Protein AF-A0AAW1VSM5-F1 (afdb_monomer_lite)

Organism: Rubus argutus (NCBI:txid59490)

Secondary structure (DSSP, 8-state):
--------EEEEE--TT--HHHHHHHHHHHHHHT-EEEEEESSHHHHHHHHHHGGGSSSPPEEEE----------

Structure (mmCIF, N/CA/C/O backbone):
data_AF-A0AAW1VSM5-F1
#
_entry.id   AF-A0AAW1VSM5-F1
#
loop_
_atom_site.group_PDB
_atom_site.id
_atom_site.type_symbol
_atom_site.label_atom_id
_atom_site.label_alt_id
_atom_site.label_comp_id
_atom_site.label_asym_id
_atom_site.label_entity_id
_atom_site.label_seq_id
_atom_site.pdb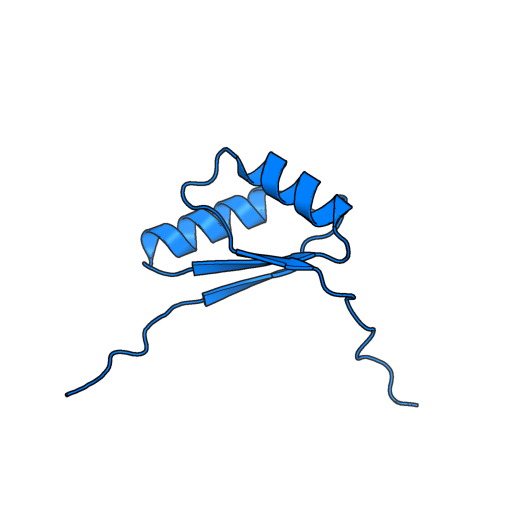x_PDB_ins_code
_atom_site.Cartn_x
_atom_site.Cartn_y
_atom_site.Cartn_z
_atom_site.occupancy
_atom_site.B_iso_or_equiv
_atom_site.auth_seq_id
_atom_site.auth_comp_id
_atom_site.auth_asym_id
_atom_site.auth_atom_id
_atom_site.pdbx_PDB_model_num
ATOM 1 N N . MET A 1 1 ? -18.296 -8.826 24.700 1.00 35.94 1 MET A N 1
ATOM 2 C CA . MET A 1 1 ? -17.041 -8.210 24.222 1.00 35.94 1 MET A CA 1
ATOM 3 C C . MET A 1 1 ? -16.958 -8.450 22.726 1.00 35.94 1 MET A C 1
ATOM 5 O O . MET A 1 1 ? -16.872 -9.603 22.335 1.00 35.94 1 MET A O 1
ATOM 9 N N . ALA A 1 2 ? -17.077 -7.415 21.897 1.00 46.09 2 ALA A N 1
ATOM 10 C CA . ALA A 1 2 ? -16.806 -7.532 20.467 1.00 46.09 2 ALA A CA 1
ATOM 11 C C . ALA A 1 2 ? -15.365 -7.062 20.256 1.00 46.09 2 ALA A C 1
ATOM 13 O O . ALA A 1 2 ? -15.081 -5.874 20.394 1.00 46.09 2 ALA A O 1
ATOM 14 N N . ALA A 1 3 ? -14.444 -7.991 20.008 1.00 48.00 3 ALA A N 1
ATOM 15 C CA . ALA A 1 3 ? -13.130 -7.634 19.494 1.00 48.00 3 ALA A CA 1
ATOM 16 C C . ALA A 1 3 ? -13.361 -7.110 18.071 1.00 48.00 3 ALA A C 1
ATOM 18 O O . ALA A 1 3 ? -13.654 -7.885 17.164 1.00 48.00 3 ALA A O 1
ATOM 19 N N . GLY A 1 4 ? -13.381 -5.788 17.905 1.00 42.41 4 GLY A N 1
ATOM 20 C CA . GLY A 1 4 ? -13.673 -5.149 16.628 1.00 42.41 4 GLY A CA 1
ATOM 21 C C . GLY A 1 4 ? -12.604 -5.484 15.592 1.00 42.41 4 GLY A C 1
ATOM 22 O O . GLY A 1 4 ? -11.580 -4.813 15.524 1.00 42.41 4 GLY A O 1
ATOM 23 N N . TRP A 1 5 ? -12.848 -6.502 14.767 1.00 50.16 5 TRP A N 1
ATOM 24 C CA . TRP A 1 5 ? -12.120 -6.728 13.520 1.00 50.16 5 TRP A CA 1
ATOM 25 C C . TRP A 1 5 ? -12.578 -5.671 12.512 1.00 50.16 5 TRP A C 1
ATOM 27 O O . TRP A 1 5 ? -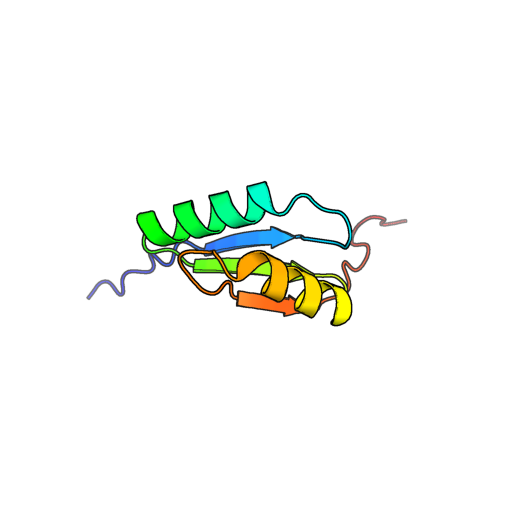13.508 -5.884 11.742 1.00 50.16 5 TRP A O 1
ATOM 37 N N . ASN A 1 6 ? -11.981 -4.484 12.556 1.00 53.09 6 ASN A N 1
ATOM 38 C CA . ASN A 1 6 ? -12.182 -3.461 11.527 1.00 53.09 6 ASN A CA 1
ATOM 39 C C . ASN A 1 6 ? -10.834 -2.930 11.033 1.00 53.09 6 ASN A C 1
ATOM 41 O O . ASN A 1 6 ? -10.664 -1.745 10.767 1.00 53.09 6 ASN A O 1
ATOM 45 N N . THR A 1 7 ? -9.840 -3.813 10.933 1.00 60.12 7 THR A N 1
ATOM 46 C CA . THR A 1 7 ? -8.589 -3.497 10.246 1.00 60.12 7 THR A CA 1
ATOM 47 C C . THR A 1 7 ? -8.856 -3.501 8.748 1.00 60.12 7 THR A C 1
ATOM 49 O O . THR A 1 7 ? -8.742 -4.535 8.094 1.00 60.12 7 THR A O 1
ATOM 52 N N . LYS A 1 8 ? -9.255 -2.343 8.212 1.00 80.88 8 LYS A N 1
ATOM 53 C CA . LYS A 1 8 ? -9.301 -2.099 6.768 1.00 80.88 8 LYS A CA 1
ATOM 54 C C . LYS A 1 8 ? -7.878 -2.198 6.227 1.00 80.88 8 LYS A C 1
ATOM 56 O O . LYS A 1 8 ? -7.041 -1.357 6.536 1.00 80.88 8 LYS A O 1
ATOM 61 N N . LEU A 1 9 ? -7.597 -3.254 5.478 1.00 86.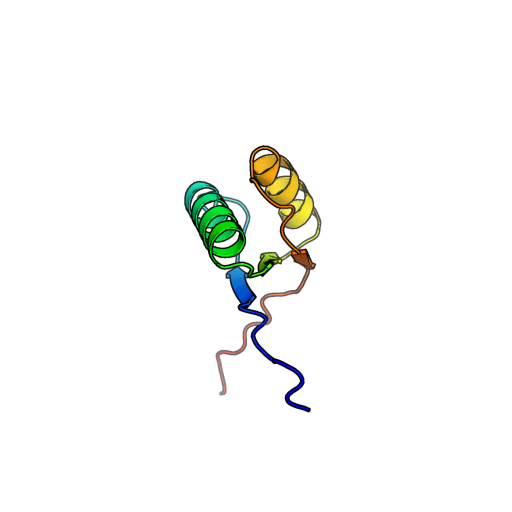50 9 LEU A N 1
ATOM 62 C CA . LEU A 1 9 ? -6.328 -3.441 4.789 1.00 86.50 9 LEU A CA 1
ATOM 63 C C . LEU A 1 9 ? -6.545 -3.130 3.309 1.00 86.50 9 LEU A C 1
ATOM 65 O O . LEU A 1 9 ? -7.433 -3.710 2.686 1.00 86.50 9 LEU A O 1
ATOM 69 N N . ILE A 1 10 ? -5.754 -2.211 2.770 1.00 90.88 10 ILE A N 1
ATOM 70 C CA . ILE A 1 10 ? -5.666 -1.938 1.337 1.00 90.88 10 ILE A CA 1
ATOM 71 C C . ILE A 1 10 ? -4.407 -2.643 0.844 1.00 90.88 10 ILE A C 1
ATOM 73 O O . ILE A 1 10 ? -3.323 -2.361 1.353 1.00 90.88 10 ILE A O 1
ATOM 77 N N . VAL A 1 11 ? -4.566 -3.574 -0.096 1.00 91.62 11 VAL A N 1
ATOM 78 C CA . VAL A 1 11 ? -3.461 -4.332 -0.694 1.00 91.62 11 VAL A CA 1
ATOM 79 C C . VAL A 1 11 ? -3.306 -3.908 -2.146 1.00 91.62 11 VAL A C 1
ATOM 81 O O . VAL A 1 11 ? -4.291 -3.890 -2.882 1.00 91.62 11 VAL A O 1
ATOM 84 N N . GLU A 1 12 ? -2.081 -3.600 -2.551 1.00 93.00 12 GLU A N 1
ATOM 85 C CA . GLU A 1 12 ? -1.714 -3.393 -3.949 1.00 93.00 12 GLU A CA 1
ATOM 86 C C . GLU A 1 12 ? -0.468 -4.201 -4.323 1.00 93.00 12 GLU A C 1
ATOM 88 O O . GLU A 1 12 ? 0.265 -4.696 -3.463 1.00 93.00 12 GLU A O 1
ATOM 93 N N . THR A 1 13 ? -0.225 -4.310 -5.624 1.00 92.81 13 THR A N 1
ATOM 94 C CA . THR A 1 13 ? 1.029 -4.800 -6.195 1.00 92.81 13 THR A CA 1
ATOM 95 C C . THR A 1 13 ? 1.708 -3.646 -6.916 1.00 92.81 13 THR A C 1
ATOM 97 O O . THR A 1 13 ? 1.036 -2.921 -7.650 1.00 92.81 13 THR A O 1
ATOM 100 N N . TRP A 1 14 ? 3.018 -3.502 -6.751 1.00 93.81 14 TRP A N 1
ATOM 101 C CA . TRP A 1 14 ? 3.809 -2.495 -7.451 1.00 93.81 14 TRP A CA 1
ATOM 102 C C . TRP A 1 14 ? 5.083 -3.128 -8.002 1.00 93.81 14 TRP A C 1
ATOM 104 O O . TRP A 1 14 ? 5.744 -3.932 -7.344 1.00 93.81 14 TRP A O 1
ATOM 114 N N . SER A 1 15 ? 5.444 -2.751 -9.215 1.00 88.31 15 SER A N 1
ATOM 115 C CA . SER A 1 15 ? 6.646 -3.187 -9.904 1.00 88.31 15 SER A CA 1
ATOM 116 C C . SER A 1 15 ? 7.433 -1.989 -10.421 1.00 88.31 15 SER A C 1
ATOM 118 O O . SER A 1 15 ? 6.930 -0.867 -10.517 1.00 88.31 15 SER A O 1
ATOM 120 N N . HIS A 1 16 ? 8.701 -2.221 -10.759 1.00 81.12 16 HIS A N 1
ATOM 121 C CA . HIS A 1 16 ? 9.534 -1.194 -11.366 1.00 81.12 16 HIS A CA 1
ATOM 122 C C . HIS A 1 16 ? 8.831 -0.602 -12.596 1.00 81.12 16 HIS A C 1
ATOM 124 O O . HIS A 1 16 ? 8.493 -1.345 -13.514 1.00 81.12 16 HIS A O 1
ATOM 130 N N . SER A 1 17 ? 8.669 0.727 -12.617 1.00 83.12 17 SER A N 1
ATOM 131 C CA . SER A 1 17 ? 7.928 1.548 -13.600 1.00 83.12 17 SER A CA 1
ATOM 132 C C . SER A 1 17 ? 6.438 1.810 -13.333 1.00 83.12 17 SER A C 1
ATOM 134 O O . SER A 1 17 ? 5.858 2.647 -14.029 1.00 83.12 17 SER A O 1
ATOM 136 N N . ASP A 1 18 ? 5.838 1.221 -12.294 1.00 86.81 18 ASP A N 1
ATOM 137 C CA . ASP A 1 18 ? 4.447 1.522 -11.949 1.00 86.81 18 ASP A CA 1
ATOM 138 C C . ASP A 1 18 ? 4.284 2.946 -11.365 1.00 86.81 18 ASP A C 1
ATOM 140 O O . ASP A 1 18 ? 5.119 3.412 -10.575 1.00 86.81 18 ASP A O 1
ATOM 144 N N . PRO A 1 19 ? 3.202 3.679 -11.704 1.00 90.12 19 PRO A N 1
ATOM 145 C CA . PRO A 1 19 ? 2.992 5.035 -11.202 1.00 90.12 19 PRO A CA 1
ATOM 146 C C . PRO A 1 19 ? 2.779 5.086 -9.681 1.00 90.12 19 PRO A C 1
ATOM 148 O O . PRO A 1 19 ? 1.769 4.611 -9.166 1.00 90.12 19 PRO A O 1
ATOM 151 N N . ILE A 1 20 ? 3.665 5.784 -8.962 1.00 93.75 20 ILE A N 1
ATOM 152 C CA . ILE A 1 20 ? 3.570 5.919 -7.495 1.00 93.75 20 ILE A CA 1
ATOM 153 C C . ILE A 1 20 ? 2.374 6.764 -7.017 1.00 93.75 20 ILE A C 1
ATOM 155 O O . ILE A 1 20 ? 1.974 6.706 -5.856 1.00 93.75 20 ILE A O 1
ATOM 159 N N . ALA A 1 21 ? 1.779 7.571 -7.902 1.00 93.88 21 ALA A N 1
ATOM 160 C CA . ALA A 1 21 ? 0.646 8.430 -7.556 1.00 93.88 21 ALA A CA 1
ATOM 161 C C . ALA A 1 21 ? -0.558 7.625 -7.033 1.00 93.88 21 ALA A C 1
ATOM 163 O O . ALA A 1 21 ? -1.245 8.074 -6.113 1.00 93.88 21 ALA A O 1
ATOM 164 N N . THR A 1 22 ? -0.779 6.426 -7.579 1.00 91.56 22 THR A N 1
ATOM 165 C CA . THR A 1 22 ? -1.827 5.505 -7.121 1.00 91.56 22 THR A CA 1
ATOM 166 C C . THR A 1 22 ? -1.553 5.048 -5.691 1.00 91.56 22 THR A C 1
ATOM 168 O O . THR A 1 22 ? -2.400 5.238 -4.818 1.00 91.56 22 THR A O 1
ATOM 171 N N . SER A 1 23 ? -0.340 4.563 -5.426 1.00 93.00 23 SER A N 1
ATOM 172 C CA . SER A 1 23 ? 0.121 4.111 -4.109 1.00 93.00 23 SER A CA 1
ATOM 173 C C . SER A 1 23 ? 0.016 5.195 -3.034 1.00 93.00 23 SER A C 1
ATOM 175 O O . SER A 1 23 ? -0.415 4.937 -1.907 1.00 93.00 23 SER A O 1
ATOM 177 N N . LEU A 1 24 ? 0.330 6.449 -3.384 1.00 93.94 24 LEU A N 1
ATOM 178 C CA . LEU A 1 24 ? 0.137 7.606 -2.502 1.00 93.94 24 LEU A CA 1
ATOM 179 C C . LEU A 1 24 ? -1.344 7.845 -2.184 1.00 93.94 24 LEU A C 1
ATOM 181 O O . LEU A 1 24 ? -1.698 8.086 -1.028 1.00 93.94 24 LEU A O 1
ATOM 185 N N . GLY A 1 25 ? -2.215 7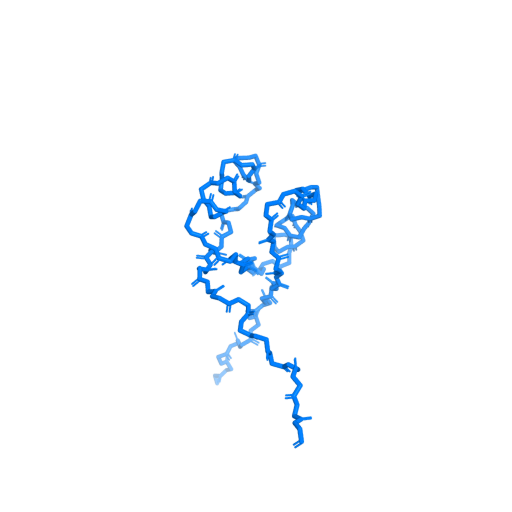.753 -3.190 1.00 93.19 25 GLY A N 1
ATOM 186 C CA . GLY A 1 25 ? -3.664 7.839 -3.009 1.00 93.19 25 GLY A CA 1
ATOM 187 C C . GLY A 1 25 ? -4.199 6.757 -2.070 1.00 93.19 25 GLY A C 1
ATOM 188 O O . GLY A 1 25 ? -4.997 7.053 -1.178 1.00 93.19 25 GLY A O 1
ATOM 189 N N . LEU A 1 26 ? -3.712 5.522 -2.209 1.00 92.62 26 LEU A N 1
ATOM 190 C CA . LEU A 1 26 ? -4.076 4.406 -1.334 1.00 92.62 26 LEU A CA 1
ATOM 191 C C . LEU A 1 26 ? -3.572 4.602 0.098 1.00 92.62 26 LEU A C 1
ATOM 193 O O . LEU A 1 26 ? -4.330 4.370 1.040 1.00 92.62 26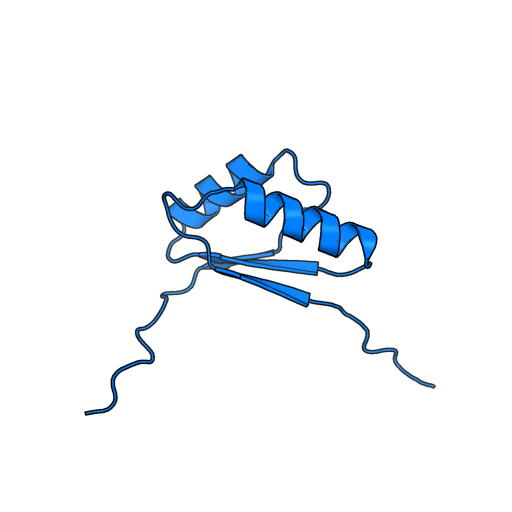 LEU A O 1
ATOM 197 N N . ALA A 1 27 ? -2.348 5.102 0.284 1.00 92.62 27 ALA A N 1
ATOM 198 C CA . ALA A 1 27 ? -1.838 5.450 1.609 1.00 92.62 27 ALA A CA 1
ATOM 199 C C . ALA A 1 27 ? -2.675 6.556 2.275 1.00 92.62 27 ALA A C 1
ATOM 201 O O . ALA A 1 27 ? -3.006 6.449 3.456 1.00 92.62 27 ALA A O 1
ATOM 202 N N . MET A 1 28 ? -3.090 7.584 1.525 1.00 92.94 28 MET A N 1
ATOM 203 C CA . MET A 1 28 ? -4.012 8.611 2.028 1.00 92.94 28 MET A CA 1
ATOM 204 C C . MET A 1 28 ? -5.377 8.021 2.403 1.00 92.94 28 MET A C 1
ATOM 206 O O . MET A 1 28 ? -5.904 8.315 3.476 1.00 92.94 28 MET A O 1
ATOM 210 N N . ALA A 1 29 ? -5.943 7.152 1.563 1.00 90.94 29 ALA A N 1
ATOM 211 C CA . ALA A 1 29 ? -7.213 6.492 1.849 1.00 90.94 29 ALA A CA 1
ATOM 212 C C . ALA A 1 29 ? -7.129 5.600 3.100 1.00 90.94 29 ALA A C 1
ATOM 214 O O . ALA A 1 29 ? -8.017 5.650 3.957 1.00 90.94 29 ALA A O 1
ATOM 215 N N . ALA A 1 30 ? -6.051 4.825 3.248 1.00 90.69 30 ALA A N 1
ATOM 216 C CA . ALA A 1 30 ? -5.789 4.024 4.440 1.00 90.69 30 ALA A CA 1
ATOM 217 C C . ALA A 1 30 ? -5.697 4.920 5.684 1.00 90.69 30 ALA A C 1
ATOM 219 O O . ALA A 1 30 ? -6.415 4.685 6.655 1.00 90.69 30 ALA A O 1
ATOM 220 N N . HIS A 1 31 ? -4.921 6.005 5.620 1.00 90.44 31 HIS A N 1
ATOM 221 C CA . HIS A 1 31 ? -4.781 6.966 6.714 1.00 90.44 31 HIS A CA 1
ATOM 222 C C . HIS A 1 31 ? -6.133 7.544 7.166 1.00 90.44 31 HIS A C 1
ATOM 224 O O . HIS A 1 31 ? -6.476 7.478 8.346 1.00 90.44 31 HIS A O 1
ATOM 230 N N . HIS A 1 32 ? -6.946 8.043 6.231 1.00 90.94 32 HIS A N 1
ATOM 231 C CA . HIS A 1 32 ? -8.245 8.648 6.546 1.00 90.94 32 HIS A CA 1
ATOM 232 C C . HIS A 1 32 ? -9.298 7.651 7.037 1.00 90.94 32 HIS A C 1
ATOM 234 O O . HIS A 1 32 ? -10.242 8.039 7.724 1.00 90.94 32 HIS A O 1
ATOM 240 N N . THR A 1 33 ? -9.162 6.372 6.689 1.00 88.31 33 THR A N 1
ATOM 241 C CA . THR A 1 33 ? -10.110 5.327 7.096 1.00 88.31 33 THR A CA 1
ATOM 242 C C . THR A 1 33 ? -9.666 4.551 8.336 1.00 88.31 33 THR A C 1
ATOM 244 O O . THR A 1 33 ? -10.391 3.649 8.760 1.00 88.31 33 THR A O 1
ATOM 247 N N . GLY A 1 34 ? -8.508 4.891 8.921 1.00 87.44 34 GLY A N 1
ATOM 248 C CA . GLY A 1 34 ? -7.897 4.138 10.023 1.00 87.44 34 GLY A CA 1
ATOM 249 C C . GLY A 1 34 ? -7.403 2.748 9.602 1.00 87.44 34 GLY A C 1
ATOM 250 O O . GLY A 1 34 ? -7.290 1.849 10.435 1.00 87.44 34 GLY A O 1
ATOM 251 N N . GLY A 1 35 ? -7.181 2.556 8.303 1.00 89.50 35 GLY A N 1
ATOM 252 C CA . GLY A 1 35 ? -6.688 1.328 7.704 1.00 89.50 35 GLY A CA 1
ATOM 253 C C . GLY A 1 35 ? -5.166 1.274 7.581 1.00 89.50 35 GLY A C 1
ATOM 254 O O . GLY A 1 35 ? -4.447 2.198 7.956 1.00 89.50 35 GLY A O 1
ATOM 255 N N . ARG A 1 36 ? -4.678 0.168 7.019 1.00 89.38 36 ARG A N 1
ATOM 256 C CA . ARG A 1 36 ? -3.265 -0.052 6.683 1.00 89.38 36 ARG A CA 1
ATOM 257 C C . ARG A 1 36 ? -3.109 -0.255 5.183 1.00 89.38 36 ARG A C 1
ATOM 259 O O . ARG A 1 36 ? -4.000 -0.811 4.544 1.00 89.38 36 ARG A O 1
ATOM 266 N N . HIS A 1 37 ? -1.982 0.193 4.646 1.00 93.19 37 HIS A N 1
ATOM 267 C CA . HIS A 1 37 ? -1.619 0.020 3.246 1.00 93.19 37 HIS A CA 1
ATOM 268 C C . HIS A 1 37 ? -0.478 -0.995 3.149 1.00 93.19 37 HIS A C 1
ATOM 270 O O . HIS A 1 37 ? 0.568 -0.778 3.761 1.00 93.19 37 HIS A O 1
ATOM 276 N N . LEU A 1 38 ? -0.696 -2.088 2.418 1.00 92.88 38 LEU A N 1
ATOM 277 C CA . LEU A 1 38 ? 0.302 -3.114 2.141 1.00 92.88 38 LEU A CA 1
ATOM 278 C C . LEU A 1 38 ? 0.581 -3.174 0.638 1.00 92.88 38 LEU A C 1
ATOM 280 O O . LEU A 1 38 ? -0.347 -3.312 -0.153 1.00 92.88 38 LEU A O 1
ATOM 284 N N . CYS A 1 39 ? 1.853 -3.111 0.261 1.00 94.12 39 CYS A N 1
ATOM 285 C CA . CYS A 1 39 ? 2.303 -3.227 -1.119 1.00 94.12 39 CYS A CA 1
ATOM 286 C C . CYS A 1 39 ? 3.157 -4.487 -1.296 1.00 94.12 39 CYS A C 1
ATOM 288 O O . CYS A 1 39 ? 4.092 -4.734 -0.531 1.00 94.12 39 CYS A O 1
ATOM 290 N N . MET A 1 40 ? 2.818 -5.298 -2.293 1.00 93.81 40 MET A N 1
ATOM 291 C CA . MET A 1 40 ? 3.607 -6.453 -2.709 1.00 93.81 40 MET A CA 1
ATOM 292 C C . MET A 1 40 ? 4.495 -6.066 -3.888 1.00 93.81 40 MET A C 1
ATOM 294 O O . MET A 1 40 ? 4.007 -5.514 -4.874 1.00 93.81 40 MET A O 1
ATOM 298 N N . VAL A 1 41 ? 5.788 -6.367 -3.795 1.00 93.31 41 VAL A N 1
ATOM 299 C CA . VAL A 1 41 ? 6.780 -6.047 -4.830 1.00 93.31 41 VAL A CA 1
ATOM 300 C C . VAL A 1 41 ? 7.561 -7.299 -5.238 1.00 93.31 41 VAL A C 1
ATOM 302 O O . VAL A 1 41 ? 7.789 -8.166 -4.390 1.00 93.31 41 VAL A O 1
ATOM 305 N N . PRO A 1 42 ? 8.000 -7.402 -6.507 1.00 91.75 42 PRO A N 1
ATOM 306 C CA . PRO A 1 42 ? 8.607 -8.627 -7.032 1.00 91.75 42 PRO A CA 1
ATOM 307 C C . PRO A 1 42 ? 9.989 -8.935 -6.440 1.00 91.75 42 PRO A C 1
ATOM 309 O O . PRO A 1 42 ? 10.408 -10.088 -6.408 1.00 91.75 42 PRO A O 1
ATOM 312 N N . ASP A 1 43 ? 10.715 -7.915 -5.979 1.00 91.44 43 ASP A N 1
ATOM 313 C CA . ASP A 1 43 ? 12.096 -8.047 -5.526 1.00 91.44 43 ASP A CA 1
ATOM 314 C C . ASP A 1 43 ? 12.493 -6.923 -4.548 1.00 91.44 43 ASP A C 1
ATOM 316 O O . ASP A 1 43 ? 11.803 -5.911 -4.384 1.00 91.44 43 ASP A O 1
ATOM 320 N N . GLU A 1 44 ? 13.636 -7.090 -3.881 1.00 92.25 44 GLU A N 1
ATOM 321 C CA . GLU A 1 44 ? 14.122 -6.136 -2.876 1.00 92.25 44 GLU A CA 1
ATOM 322 C C . GLU A 1 44 ? 14.547 -4.787 -3.487 1.00 92.25 44 GLU A C 1
ATOM 324 O O . GLU A 1 44 ? 14.450 -3.752 -2.826 1.00 92.25 44 GLU A O 1
ATOM 329 N N . ARG A 1 45 ? 14.976 -4.747 -4.755 1.00 92.12 45 ARG A N 1
ATOM 330 C CA . ARG A 1 45 ? 15.276 -3.473 -5.424 1.00 92.12 45 ARG A CA 1
ATOM 331 C C . ARG A 1 45 ? 13.985 -2.683 -5.633 1.00 92.12 45 ARG A C 1
ATOM 333 O O . A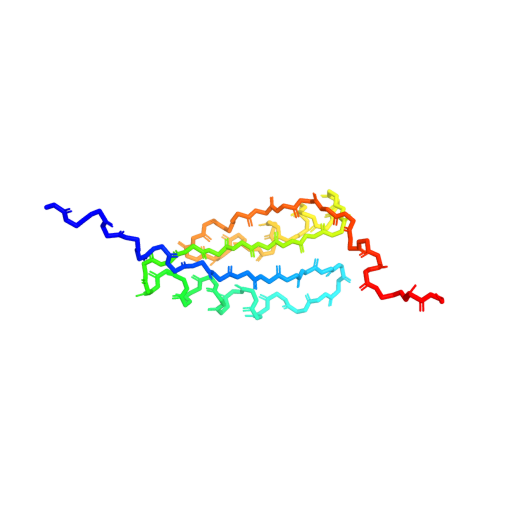RG A 1 45 ? 13.947 -1.503 -5.287 1.00 92.12 45 ARG A O 1
ATOM 340 N N . SER A 1 46 ? 12.928 -3.337 -6.104 1.00 92.06 46 SER A N 1
ATOM 341 C CA . SER A 1 46 ? 11.593 -2.746 -6.226 1.00 92.06 46 SER A CA 1
ATOM 342 C C . SER A 1 46 ? 11.076 -2.243 -4.869 1.00 92.06 46 SER A C 1
ATOM 344 O O . SER A 1 46 ? 10.525 -1.146 -4.790 1.00 92.06 46 SER A O 1
ATOM 346 N N . ARG A 1 47 ? 11.342 -2.966 -3.770 1.00 93.00 47 ARG A N 1
ATOM 347 C CA . ARG A 1 47 ? 11.020 -2.512 -2.402 1.00 93.00 47 ARG A CA 1
ATOM 348 C C . ARG A 1 47 ? 11.707 -1.202 -2.030 1.00 93.00 47 ARG A C 1
ATOM 350 O O . ARG A 1 47 ? 11.056 -0.304 -1.498 1.00 93.00 47 ARG A O 1
ATOM 357 N N . LEU A 1 48 ? 13.012 -1.094 -2.268 1.00 93.44 48 LEU A N 1
ATOM 358 C CA . LEU A 1 48 ? 13.776 0.108 -1.926 1.00 93.44 48 LEU A CA 1
ATOM 359 C C . LEU A 1 48 ? 13.326 1.316 -2.753 1.00 93.44 48 LEU A C 1
ATOM 361 O O . LEU A 1 48 ? 13.169 2.409 -2.209 1.00 93.44 48 LEU A O 1
ATOM 365 N N . GLU A 1 49 ? 13.085 1.116 -4.048 1.00 93.69 49 GLU A N 1
ATOM 366 C CA . GLU A 1 49 ? 12.581 2.164 -4.935 1.00 93.69 49 GLU A CA 1
ATOM 367 C C . GLU A 1 49 ? 11.182 2.634 -4.512 1.00 93.69 49 GLU A C 1
ATOM 369 O O . GLU A 1 49 ? 10.954 3.839 -4.379 1.00 93.69 49 GLU A O 1
ATOM 374 N N . TYR A 1 50 ? 10.284 1.695 -4.201 1.00 93.94 50 TYR A N 1
ATOM 375 C CA . TYR A 1 50 ? 8.944 1.988 -3.702 1.00 93.94 50 TYR A CA 1
ATOM 376 C C . TYR A 1 50 ? 8.975 2.766 -2.379 1.00 93.94 50 TYR A C 1
ATOM 378 O O . TYR A 1 50 ? 8.332 3.807 -2.254 1.00 93.94 50 TYR A O 1
ATOM 386 N N . LEU A 1 51 ? 9.768 2.324 -1.395 1.00 93.19 51 LEU A N 1
ATOM 387 C CA . LEU A 1 51 ? 9.891 3.014 -0.105 1.00 93.19 51 LEU A CA 1
ATOM 388 C C . LEU A 1 51 ? 10.465 4.428 -0.250 1.00 93.19 51 LEU A C 1
ATOM 390 O O . LEU A 1 51 ? 10.004 5.349 0.424 1.00 93.19 51 LEU A O 1
ATOM 394 N N . ASN A 1 52 ? 11.436 4.618 -1.145 1.00 93.69 52 ASN A N 1
ATOM 395 C CA . ASN A 1 52 ? 11.990 5.938 -1.434 1.00 93.69 52 ASN A CA 1
ATOM 396 C C . ASN A 1 52 ? 10.933 6.866 -2.063 1.00 93.69 52 ASN A C 1
ATOM 398 O O . ASN A 1 52 ? 10.776 8.018 -1.649 1.00 93.69 52 ASN A O 1
ATOM 402 N N . ALA A 1 53 ? 10.155 6.351 -3.017 1.00 91.88 53 ALA A N 1
ATOM 403 C CA . ALA A 1 53 ? 9.088 7.100 -3.674 1.00 91.88 53 ALA A CA 1
ATOM 404 C C . ALA A 1 53 ? 7.910 7.418 -2.724 1.00 91.88 53 ALA A C 1
ATOM 406 O O . ALA A 1 53 ? 7.286 8.473 -2.843 1.00 91.88 53 ALA A O 1
ATOM 407 N N . MET A 1 54 ? 7.660 6.557 -1.731 1.00 93.75 54 MET A N 1
ATOM 408 C CA . MET A 1 54 ? 6.647 6.738 -0.682 1.00 93.75 54 MET A CA 1
ATOM 409 C C . MET A 1 54 ? 7.103 7.618 0.492 1.00 93.75 54 MET A C 1
ATOM 411 O O . MET A 1 54 ? 6.348 7.784 1.448 1.00 93.75 54 MET A O 1
ATOM 415 N N . SER A 1 55 ? 8.292 8.229 0.440 1.00 91.25 55 SER A N 1
ATOM 416 C CA . SER A 1 55 ? 8.821 9.086 1.520 1.00 91.25 55 SER A CA 1
ATOM 417 C C . SER A 1 55 ? 7.907 10.260 1.907 1.00 91.25 55 SER A C 1
ATOM 419 O O . SER A 1 55 ? 7.942 10.708 3.051 1.00 91.25 55 SER A O 1
ATOM 421 N N . ASN A 1 56 ? 7.055 10.721 0.985 1.00 88.25 56 ASN A N 1
ATOM 422 C CA . ASN A 1 56 ? 6.080 11.795 1.209 1.00 88.25 56 ASN A CA 1
ATOM 423 C C . ASN A 1 56 ? 4.673 11.294 1.597 1.00 88.25 56 ASN A C 1
ATOM 425 O O . ASN A 1 56 ? 3.739 12.094 1.684 1.00 88.25 56 ASN A O 1
ATOM 429 N N . ALA A 1 57 ? 4.480 9.987 1.786 1.00 90.69 57 ALA A N 1
ATOM 430 C CA . ALA A 1 57 ? 3.194 9.427 2.186 1.00 90.69 57 ALA A CA 1
ATOM 431 C C . ALA A 1 57 ? 2.861 9.783 3.652 1.00 90.69 57 ALA A C 1
ATOM 433 O O . ALA A 1 57 ? 3.757 9.846 4.493 1.00 90.69 57 ALA A O 1
ATOM 434 N N . PRO A 1 58 ? 1.573 9.952 4.010 1.00 89.44 58 PRO A N 1
ATOM 435 C CA . PRO A 1 58 ? 1.164 10.269 5.385 1.00 89.44 58 PRO A CA 1
ATOM 436 C C . PRO A 1 58 ? 1.398 9.115 6.375 1.00 89.44 58 PRO A C 1
ATOM 438 O O . PRO A 1 58 ? 1.365 9.314 7.588 1.00 89.44 58 PRO A O 1
ATOM 441 N N . THR A 1 59 ? 1.599 7.899 5.867 1.00 87.44 59 THR A N 1
ATOM 442 C CA . THR A 1 59 ? 1.848 6.685 6.646 1.00 87.44 59 THR A CA 1
ATOM 443 C C . THR A 1 59 ? 2.870 5.820 5.932 1.00 87.44 59 THR A C 1
ATOM 445 O O . THR A 1 59 ? 2.842 5.728 4.704 1.00 87.44 59 THR A O 1
ATOM 448 N N . VAL A 1 60 ? 3.708 5.125 6.699 1.00 87.19 60 VAL A N 1
ATOM 449 C CA . VAL A 1 60 ? 4.646 4.140 6.151 1.00 87.19 60 VAL A CA 1
ATOM 450 C C . VAL A 1 60 ? 3.856 2.908 5.683 1.00 87.19 60 VAL A C 1
ATOM 452 O O . VAL A 1 60 ? 3.187 2.291 6.516 1.00 87.19 60 VAL A O 1
ATOM 455 N N . PRO A 1 61 ? 3.889 2.552 4.384 1.00 88.12 61 PRO A N 1
ATOM 456 C CA . PRO A 1 61 ? 3.248 1.336 3.896 1.00 88.12 61 PRO A CA 1
ATOM 457 C C . PRO A 1 61 ? 4.004 0.091 4.380 1.00 88.12 61 PRO A C 1
ATOM 459 O O . PRO A 1 61 ? 5.233 0.085 4.463 1.00 88.12 61 PRO A O 1
ATOM 462 N N . GLU A 1 62 ? 3.273 -0.983 4.671 1.00 92.44 62 GLU A N 1
ATOM 463 C CA . GLU A 1 62 ? 3.863 -2.311 4.852 1.00 92.44 62 GLU A CA 1
ATOM 464 C C . GLU A 1 62 ? 4.275 -2.836 3.466 1.00 92.44 62 GLU A C 1
ATOM 466 O O . GLU A 1 62 ? 3.482 -2.783 2.531 1.00 92.44 62 GLU A O 1
ATOM 471 N N . VAL A 1 63 ? 5.513 -3.311 3.294 1.00 93.56 63 VAL A N 1
ATOM 472 C CA . VAL A 1 63 ? 5.995 -3.803 1.991 1.00 93.56 63 VAL A CA 1
ATOM 473 C C . VAL A 1 63 ? 6.456 -5.242 2.121 1.00 93.56 63 VAL A C 1
ATOM 475 O O . VAL A 1 63 ? 7.319 -5.542 2.947 1.00 93.56 63 VAL A O 1
ATOM 478 N N . VAL A 1 64 ? 5.888 -6.117 1.297 1.00 93.50 64 VAL A N 1
ATOM 479 C CA . VAL A 1 64 ? 6.229 -7.539 1.237 1.00 93.50 64 VAL A CA 1
ATOM 480 C C . VAL A 1 64 ? 6.918 -7.813 -0.090 1.00 93.50 64 VAL A C 1
ATOM 482 O O . VAL A 1 64 ? 6.382 -7.492 -1.146 1.00 93.50 64 VAL A O 1
ATOM 485 N N . VAL A 1 65 ? 8.107 -8.409 -0.029 1.00 92.75 65 VAL A N 1
ATOM 486 C CA . VAL A 1 65 ? 8.782 -8.928 -1.221 1.00 92.75 65 VAL A CA 1
ATOM 487 C C . VAL A 1 65 ? 8.296 -10.346 -1.457 1.00 92.75 65 VAL A C 1
ATOM 489 O O . VAL A 1 65 ? 8.386 -11.184 -0.559 1.00 92.75 65 VAL A O 1
ATOM 492 N N . GLY A 1 66 ? 7.782 -10.610 -2.648 1.00 83.81 66 GLY A N 1
ATOM 493 C CA . GLY A 1 66 ? 7.366 -11.939 -3.059 1.00 83.81 66 GLY A CA 1
ATOM 494 C C . GLY A 1 66 ? 7.375 -12.034 -4.571 1.00 83.81 66 GLY A C 1
ATOM 495 O O . GLY A 1 66 ? 6.972 -11.094 -5.253 1.00 83.81 66 GLY A O 1
ATOM 496 N N . GLU A 1 67 ? 7.829 -13.171 -5.089 1.00 58.91 67 GLU A N 1
ATOM 497 C CA . GLU A 1 67 ? 7.636 -13.495 -6.495 1.00 58.91 67 GLU A CA 1
ATOM 498 C C . GLU A 1 67 ? 6.128 -13.434 -6.766 1.00 58.91 67 GLU A C 1
ATOM 500 O O . GLU A 1 67 ? 5.332 -14.052 -6.051 1.00 58.91 67 GLU A O 1
ATOM 505 N N . ALA A 1 68 ? 5.718 -12.655 -7.771 1.00 55.53 68 ALA A N 1
ATOM 506 C CA . ALA A 1 68 ? 4.406 -12.813 -8.381 1.00 55.53 68 ALA A CA 1
ATOM 507 C C . ALA A 1 68 ? 4.431 -14.162 -9.108 1.00 55.53 68 ALA A C 1
ATOM 509 O O . ALA A 1 68 ? 4.573 -14.223 -10.327 1.00 55.53 68 ALA A O 1
ATOM 510 N N . ASP A 1 69 ? 4.430 -15.243 -8.331 1.00 46.62 69 ASP A N 1
ATOM 511 C CA . ASP A 1 69 ? 4.449 -16.599 -8.834 1.00 46.62 69 ASP A CA 1
ATOM 512 C C . ASP A 1 69 ? 3.224 -16.717 -9.732 1.00 46.62 69 ASP A C 1
ATOM 514 O O . ASP A 1 69 ? 2.104 -16.382 -9.326 1.00 46.62 69 ASP A O 1
ATOM 518 N N . ALA A 1 70 ? 3.468 -17.064 -10.990 1.00 46.81 70 ALA A N 1
ATOM 519 C CA . ALA A 1 70 ? 2.484 -17.097 -12.052 1.00 46.81 70 ALA A CA 1
ATOM 520 C C . ALA A 1 70 ? 1.377 -18.112 -11.712 1.00 46.81 70 ALA A C 1
ATOM 522 O O . ALA A 1 70 ? 1.382 -19.248 -12.171 1.00 46.81 70 ALA A O 1
ATOM 523 N N . ALA A 1 71 ? 0.397 -17.708 -10.903 1.00 46.53 71 ALA A N 1
ATOM 524 C CA . ALA A 1 71 ? -0.767 -18.506 -10.525 1.00 46.53 71 ALA A CA 1
ATOM 525 C C . ALA A 1 71 ? -1.884 -18.429 -11.584 1.00 46.53 71 ALA A C 1
ATOM 527 O O . ALA A 1 71 ? -3.069 -18.365 -11.269 1.00 46.53 71 ALA A O 1
ATOM 528 N N . THR A 1 72 ? -1.483 -18.439 -12.851 1.00 54.50 72 THR A N 1
ATOM 529 C CA . THR A 1 72 ? -2.247 -18.812 -14.046 1.00 54.50 72 THR A CA 1
ATOM 530 C C . THR A 1 72 ? -1.149 -19.333 -14.971 1.00 54.50 72 THR A C 1
ATOM 532 O O . THR A 1 72 ? -0.273 -18.559 -15.330 1.00 54.50 72 THR A O 1
ATOM 535 N N . GLU A 1 73 ? -0.998 -20.627 -15.228 1.00 46.59 73 GLU A N 1
ATOM 536 C CA . GLU A 1 73 ? -1.896 -21.422 -16.058 1.00 46.59 73 GLU A CA 1
ATOM 537 C C . GLU A 1 73 ? -1.906 -22.886 -15.583 1.00 46.59 73 GLU A C 1
ATOM 539 O O . GLU A 1 73 ? -0.872 -23.550 -15.510 1.00 46.59 73 GLU A O 1
ATOM 544 N N . GLY A 1 74 ? -3.097 -23.401 -15.269 1.00 51.81 74 GLY A N 1
ATOM 545 C CA . GLY A 1 74 ? -3.330 -24.841 -15.247 1.00 51.81 74 GLY A CA 1
ATOM 546 C C . GLY A 1 74 ? -3.303 -25.366 -16.683 1.00 51.81 74 GLY A C 1
ATOM 547 O O . GLY A 1 74 ? -4.022 -24.839 -17.531 1.00 51.81 74 GLY A O 1
ATOM 548 N N . SER A 1 75 ? -2.455 -26.362 -16.945 1.00 47.66 75 SER A N 1
ATOM 549 C CA . SER A 1 75 ? -2.524 -27.207 -18.148 1.00 47.66 75 SER A CA 1
ATOM 550 C C . SER A 1 75 ? -3.546 -28.326 -17.981 1.00 47.66 75 SER A C 1
ATOM 552 O O . SER A 1 75 ? -3.697 -28.810 -16.835 1.00 47.66 75 SER A O 1
#

Sequence (75 aa):
MAAGWNTKLIVETWSHSDPIATSLGLAMAAHHTGGRHLCMVPDERSRLEYLNAMSNAPTVPEVVVGEADAATEGS

InterPro domains:
  IPR009902 Protein of unknown function DUF1442 [PF07279] (1-68)
  IPR009902 Protein of unknown function DUF1442 [PTHR33593] (1-70)

Radius of gyration: 14.22 Å; chains: 1; bounding box: 32×39×42 Å

Foldseek 3Di:
DDPDPPADEAEEEDEPPDDCVVVLVVLVVCVVSVHAYEYEYQDVVRVVVSQVSCVVHPDRHHYHHDHPPPPDDDD

pLDDT: mean 82.09, std 17.46, range [35.94, 94.12]